Protein AF-A0A7C0V129-F1 (afdb_monomer_lite)

Radius of gyration: 17.19 Å; chains: 1; bounding box: 35×28×49 Å

Structure (mmCIF, N/CA/C/O backbone):
data_AF-A0A7C0V129-F1
#
_entry.id   AF-A0A7C0V129-F1
#
loop_
_atom_site.group_PDB
_atom_site.id
_atom_site.type_symbol
_atom_site.label_atom_id
_atom_site.label_alt_id
_atom_site.label_comp_id
_atom_site.label_asym_id
_atom_site.label_entity_id
_atom_site.label_seq_id
_atom_site.pdbx_PDB_ins_code
_atom_site.Cartn_x
_atom_site.Cartn_y
_atom_site.Cartn_z
_atom_site.occupancy
_atom_site.B_iso_or_equiv
_atom_site.auth_seq_id
_atom_site.auth_comp_id
_atom_site.auth_asym_id
_atom_site.auth_atom_id
_atom_site.pdbx_PDB_model_num
ATOM 1 N N . MET A 1 1 ? -10.445 12.079 22.237 1.00 58.19 1 MET A N 1
ATOM 2 C CA . MET A 1 1 ? -10.739 11.214 21.071 1.00 58.19 1 MET A CA 1
ATOM 3 C C . MET A 1 1 ? -9.612 11.439 20.079 1.00 58.19 1 MET A C 1
ATOM 5 O O . MET A 1 1 ? -9.418 12.587 19.719 1.00 58.19 1 MET A O 1
ATOM 9 N N . THR A 1 2 ? -8.807 10.429 19.738 1.00 84.38 2 THR A N 1
ATOM 10 C CA . THR A 1 2 ? -7.694 10.619 18.785 1.00 84.38 2 THR A CA 1
ATOM 11 C C . THR A 1 2 ? -8.241 10.858 17.375 1.00 84.38 2 THR A C 1
ATOM 13 O O . THR A 1 2 ? -9.319 10.361 17.036 1.00 84.38 2 THR A O 1
ATOM 16 N N . GLU A 1 3 ? -7.509 11.583 16.532 1.00 89.88 3 GLU A N 1
ATOM 17 C CA . GLU A 1 3 ? -7.869 11.867 15.136 1.00 89.88 3 GLU A CA 1
ATOM 18 C C . GLU A 1 3 ? -8.140 10.573 14.354 1.00 89.88 3 GLU A C 1
ATOM 20 O O . GLU A 1 3 ? -9.071 10.499 13.553 1.00 89.88 3 GLU A O 1
ATOM 25 N N . ALA A 1 4 ? -7.390 9.508 14.654 1.00 89.25 4 ALA A N 1
ATOM 26 C CA . ALA A 1 4 ? -7.607 8.183 14.082 1.00 89.25 4 ALA A CA 1
ATOM 27 C C . ALA A 1 4 ? -9.009 7.624 14.395 1.00 89.25 4 ALA A C 1
ATOM 29 O O . ALA A 1 4 ? -9.668 7.085 13.505 1.00 89.25 4 ALA A O 1
ATOM 30 N N . ASN A 1 5 ? -9.504 7.799 15.627 1.00 90.62 5 ASN A N 1
ATOM 31 C CA . ASN A 1 5 ? -10.840 7.341 16.023 1.00 90.62 5 ASN A CA 1
ATOM 32 C C . ASN A 1 5 ? -11.948 8.162 15.350 1.00 90.62 5 ASN A C 1
ATOM 34 O O . ASN A 1 5 ? -12.980 7.610 14.953 1.00 90.62 5 ASN A O 1
ATOM 38 N N . PHE A 1 6 ? -11.730 9.468 15.186 1.00 94.19 6 PHE A N 1
ATOM 39 C CA . PHE A 1 6 ? -12.646 10.336 14.451 1.00 94.19 6 PHE A CA 1
ATOM 40 C C . PHE A 1 6 ? -12.758 9.911 12.978 1.00 94.19 6 PHE A C 1
ATOM 42 O O . PHE A 1 6 ? -13.860 9.641 12.493 1.00 94.19 6 PHE A O 1
ATOM 49 N N . LEU A 1 7 ? -11.624 9.741 12.290 1.00 94.75 7 LEU A N 1
ATOM 50 C CA . LEU A 1 7 ? -11.592 9.303 10.890 1.00 94.75 7 LEU A CA 1
ATOM 51 C C . LEU A 1 7 ? -12.189 7.902 10.703 1.00 94.75 7 LEU A C 1
ATOM 53 O O . LEU A 1 7 ? -12.957 7.683 9.767 1.00 94.75 7 LEU A O 1
ATOM 57 N N . ALA A 1 8 ? -11.905 6.964 11.612 1.00 93.19 8 ALA A N 1
ATOM 58 C CA . ALA A 1 8 ? -12.487 5.622 11.574 1.00 93.19 8 ALA A CA 1
ATOM 59 C C . ALA A 1 8 ? -14.020 5.651 11.713 1.00 93.19 8 ALA A C 1
ATOM 61 O O . ALA A 1 8 ? -14.722 4.892 11.041 1.00 93.19 8 ALA A O 1
ATOM 62 N N . THR A 1 9 ? -14.550 6.561 12.536 1.00 95.69 9 THR A N 1
ATOM 63 C CA . THR A 1 9 ? -15.998 6.755 12.696 1.00 95.69 9 THR A CA 1
ATOM 64 C C . THR A 1 9 ? -16.640 7.259 11.405 1.00 95.69 9 THR A C 1
ATOM 66 O O . THR A 1 9 ? -17.675 6.732 10.989 1.00 95.69 9 THR A O 1
ATOM 69 N N . ILE A 1 10 ? -16.025 8.244 10.742 1.00 97.25 10 ILE A N 1
ATOM 70 C CA . ILE A 1 10 ? -16.506 8.762 9.452 1.00 97.25 10 ILE A CA 1
ATOM 71 C C . ILE A 1 10 ? -16.452 7.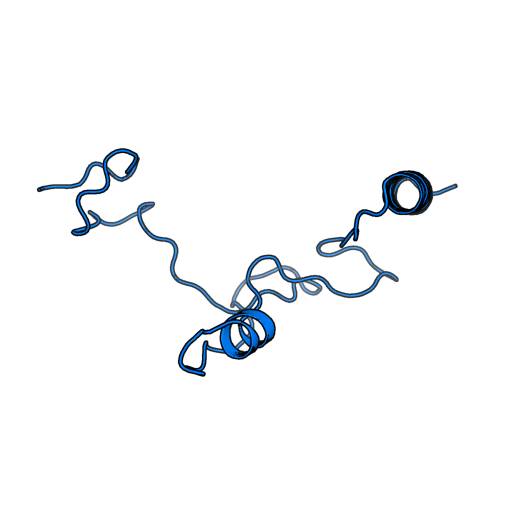671 8.381 1.00 97.25 10 ILE A C 1
ATOM 73 O O . ILE A 1 10 ? -17.454 7.422 7.713 1.00 97.25 10 ILE A O 1
ATOM 77 N N . ALA A 1 11 ? -15.322 6.970 8.260 1.00 97.06 11 ALA A N 1
ATOM 78 C CA . ALA A 1 11 ? -15.153 5.903 7.278 1.00 97.06 11 ALA A CA 1
ATOM 79 C C . ALA A 1 11 ? -16.220 4.809 7.442 1.00 97.06 11 ALA A C 1
ATOM 81 O O . ALA A 1 11 ? -16.832 4.394 6.459 1.00 97.06 11 ALA A O 1
ATOM 82 N N . LYS A 1 12 ? -16.527 4.413 8.687 1.00 96.81 12 LYS A N 1
ATOM 83 C CA . LYS A 1 12 ? -17.592 3.445 8.986 1.00 96.81 12 LYS A CA 1
ATOM 84 C C . LYS A 1 12 ? -18.965 3.934 8.518 1.00 96.81 12 LYS A C 1
ATOM 86 O O . LYS A 1 12 ? -19.694 3.162 7.899 1.00 96.81 12 LYS A O 1
ATOM 91 N N . LYS A 1 13 ? -19.314 5.202 8.776 1.00 98.19 13 LYS A N 1
ATOM 92 C CA . LYS A 1 13 ? -20.585 5.801 8.320 1.00 98.19 13 LYS A CA 1
ATOM 93 C C . LYS A 1 13 ? -20.703 5.799 6.794 1.00 98.19 13 LYS A C 1
ATOM 95 O O . LYS A 1 13 ? -21.774 5.516 6.270 1.00 98.19 13 LYS A O 1
ATOM 100 N N . LEU A 1 14 ? -19.597 6.053 6.096 1.00 98.25 14 LEU A N 1
ATOM 101 C CA . LEU A 1 14 ? -19.529 6.076 4.632 1.00 98.25 14 LEU A CA 1
ATOM 102 C C . LEU A 1 14 ? -19.298 4.695 3.995 1.00 98.25 14 LEU A C 1
ATOM 104 O O . LEU A 1 14 ? -19.136 4.608 2.783 1.00 98.25 14 LEU A O 1
ATOM 108 N N . LYS A 1 15 ? -19.280 3.610 4.785 1.00 97.81 15 LYS A N 1
ATOM 109 C CA . LYS A 1 15 ? -18.987 2.238 4.321 1.00 97.81 15 LYS A CA 1
ATOM 110 C C . LYS A 1 15 ? -17.631 2.113 3.609 1.00 97.81 15 LYS A C 1
ATOM 112 O O . LYS A 1 15 ? -17.451 1.273 2.732 1.00 97.81 15 LYS A O 1
ATOM 117 N N . MET A 1 16 ? -16.661 2.929 4.012 1.00 97.12 16 MET A N 1
ATOM 118 C CA . MET A 1 16 ? -15.294 2.890 3.507 1.00 97.12 16 MET A CA 1
ATOM 119 C C . MET A 1 16 ? -14.398 2.099 4.454 1.00 97.12 16 MET A C 1
ATOM 121 O O . MET A 1 16 ? -14.501 2.197 5.679 1.00 97.12 16 MET A O 1
ATOM 125 N N . LYS A 1 17 ? -13.463 1.341 3.881 1.00 93.06 17 LYS A N 1
ATOM 126 C CA . LYS A 1 17 ? -12.401 0.691 4.646 1.00 93.06 17 LYS A CA 1
ATOM 127 C C . LYS A 1 17 ? -11.229 1.656 4.792 1.00 93.06 17 LYS A C 1
ATOM 129 O O . LYS A 1 17 ? -10.610 2.028 3.800 1.00 93.06 17 LYS A O 1
ATOM 134 N N . LEU A 1 18 ? -10.924 2.047 6.026 1.00 93.62 18 LEU A N 1
ATOM 135 C CA . LEU A 1 18 ? -9.802 2.931 6.334 1.00 93.62 18 LEU A CA 1
ATOM 136 C C . LEU A 1 18 ? -8.586 2.125 6.799 1.00 93.62 18 LEU A C 1
ATOM 138 O O . LEU A 1 18 ? -8.704 1.202 7.605 1.00 93.62 18 LEU A O 1
ATOM 142 N N . HIS A 1 19 ? -7.414 2.506 6.303 1.00 93.44 19 HIS A N 1
ATOM 143 C CA . HIS A 1 19 ? -6.127 1.921 6.653 1.00 93.44 19 HIS A CA 1
ATOM 144 C C . HIS A 1 19 ? -5.154 3.026 7.068 1.00 93.44 19 HIS A C 1
ATOM 146 O O . HIS A 1 19 ? -5.112 4.080 6.440 1.00 93.44 19 HIS A O 1
ATOM 152 N N . PHE A 1 20 ? -4.341 2.771 8.094 1.00 92.50 20 PHE A N 1
ATOM 153 C CA . PHE A 1 20 ? -3.388 3.744 8.626 1.00 92.50 20 PHE A CA 1
ATOM 154 C C . PHE A 1 20 ? -1.955 3.307 8.332 1.00 92.50 20 PHE A C 1
ATOM 156 O O . PHE A 1 20 ? -1.551 2.198 8.682 1.00 92.50 20 PHE A O 1
ATOM 163 N N . CYS A 1 21 ? -1.176 4.178 7.689 1.00 94.00 21 CYS A N 1
ATOM 164 C CA . CYS A 1 21 ? 0.219 3.893 7.374 1.00 94.00 21 CYS A CA 1
ATOM 165 C C . CYS A 1 21 ? 1.125 4.305 8.536 1.00 94.00 21 CYS A C 1
ATOM 167 O O . CYS A 1 21 ? 1.213 5.479 8.880 1.00 94.00 21 CYS A O 1
ATOM 169 N N . CYS A 1 22 ? 1.833 3.328 9.105 1.00 94.62 22 CYS A N 1
ATOM 170 C CA . CYS A 1 22 ? 2.843 3.539 10.145 1.00 94.62 22 CYS A CA 1
ATOM 171 C C . CYS A 1 22 ? 2.339 4.205 11.442 1.00 94.62 22 CYS A C 1
ATOM 173 O O . CYS A 1 22 ? 3.098 4.931 12.079 1.00 94.62 22 CYS A O 1
ATOM 175 N N . VAL A 1 23 ? 1.096 3.938 11.855 1.00 91.88 23 VAL A N 1
ATOM 176 C CA . VAL A 1 23 ? 0.544 4.428 13.130 1.00 91.88 23 VAL A CA 1
ATOM 177 C C . VAL A 1 23 ? 0.650 3.337 14.196 1.00 91.88 23 VAL A C 1
ATOM 179 O O . VAL A 1 23 ? 0.164 2.224 13.998 1.00 91.88 23 VAL A O 1
ATOM 182 N N . ALA A 1 24 ? 1.304 3.640 15.320 1.00 91.12 24 ALA A N 1
ATOM 183 C CA . ALA A 1 24 ? 1.491 2.694 16.418 1.00 91.12 24 ALA A CA 1
ATOM 184 C C . ALA A 1 24 ? 0.151 2.296 17.063 1.00 91.12 24 ALA A C 1
ATOM 186 O O . ALA A 1 24 ? -0.760 3.113 17.180 1.00 91.12 24 ALA A O 1
ATOM 187 N N . GLY A 1 25 ? 0.031 1.031 17.471 1.00 90.31 25 GLY A N 1
ATOM 188 C CA . GLY A 1 25 ? -1.189 0.492 18.083 1.00 90.31 25 GLY A CA 1
ATOM 189 C C . GLY A 1 25 ? -2.337 0.204 17.106 1.00 90.31 25 GLY A C 1
ATOM 190 O O . GLY A 1 25 ? -3.343 -0.363 17.521 1.00 90.31 25 GLY A O 1
ATOM 191 N N . LEU A 1 26 ? -2.195 0.538 15.817 1.00 89.12 26 LEU A N 1
ATOM 192 C CA . LEU A 1 26 ? -3.177 0.222 14.777 1.00 89.12 26 LEU A CA 1
ATOM 193 C C . LEU A 1 26 ? -2.671 -0.876 13.827 1.00 89.12 26 LEU A C 1
ATOM 195 O O . LEU A 1 26 ? -1.458 -1.076 13.698 1.00 89.12 26 LEU A O 1
ATOM 199 N N . PRO A 1 27 ? -3.578 -1.593 13.133 1.00 90.62 27 PRO A N 1
ATOM 200 C CA . PRO A 1 27 ? -3.187 -2.606 12.164 1.00 90.62 27 PRO A CA 1
ATOM 201 C C . PRO A 1 27 ? -2.285 -2.042 11.067 1.00 90.62 27 PRO A C 1
ATOM 203 O O . PRO A 1 27 ? -2.560 -0.997 10.474 1.00 90.62 27 PRO A O 1
ATOM 206 N N . ARG A 1 28 ? -1.223 -2.786 10.760 1.00 92.38 28 ARG A N 1
ATOM 207 C CA . ARG A 1 28 ? -0.251 -2.428 9.728 1.00 92.38 28 ARG A CA 1
ATOM 208 C C . ARG A 1 28 ? -0.904 -2.409 8.346 1.00 92.38 28 ARG A C 1
ATOM 210 O O . ARG A 1 28 ? -1.433 -3.426 7.903 1.00 92.38 28 ARG A O 1
ATOM 217 N N . SER A 1 29 ? -0.821 -1.278 7.651 1.00 94.56 29 SER A N 1
ATOM 218 C CA . SER A 1 29 ? -1.234 -1.166 6.250 1.00 94.56 29 SER A CA 1
ATOM 219 C C . SER A 1 29 ? -0.070 -1.364 5.273 1.00 94.56 29 SER A C 1
ATOM 221 O O . SER A 1 29 ? 1.106 -1.435 5.657 1.00 94.56 29 SER A O 1
ATOM 223 N N . ARG A 1 30 ? -0.421 -1.467 3.989 1.00 96.19 30 ARG A N 1
ATOM 224 C CA . ARG A 1 30 ? 0.494 -1.593 2.856 1.00 96.19 30 ARG A CA 1
ATOM 225 C C . ARG A 1 30 ? -0.052 -0.736 1.711 1.00 96.19 30 ARG A C 1
ATOM 227 O O . ARG A 1 30 ? -1.206 -0.919 1.338 1.00 96.19 30 ARG A O 1
ATOM 234 N N . CYS A 1 31 ? 0.739 0.198 1.184 1.00 93.88 31 CYS A N 1
ATOM 235 C CA . CYS A 1 31 ? 0.370 0.950 -0.025 1.00 93.88 31 CYS A CA 1
ATOM 236 C C . CYS A 1 31 ? 0.559 0.087 -1.278 1.00 93.88 31 CYS A C 1
ATOM 238 O O . CYS A 1 31 ? -0.274 0.104 -2.174 1.00 93.88 31 CYS A O 1
ATOM 240 N N . VAL A 1 32 ? 1.635 -0.705 -1.295 1.00 95.06 32 VA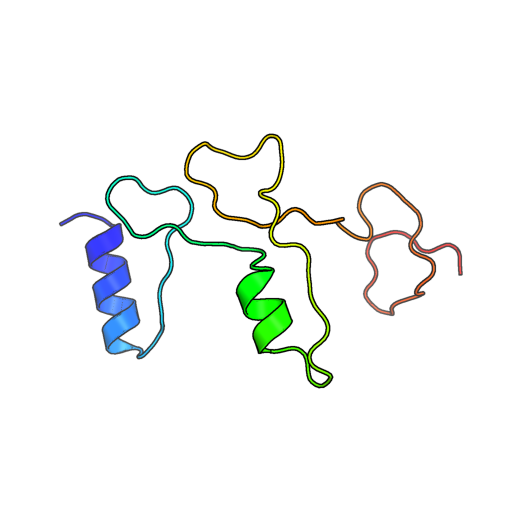L A N 1
ATOM 241 C CA . VAL A 1 32 ? 1.869 -1.773 -2.271 1.00 95.06 32 VAL A CA 1
ATOM 242 C C . VAL A 1 32 ? 1.803 -3.098 -1.519 1.00 95.06 32 VAL A C 1
ATOM 244 O O . VAL A 1 32 ? 2.621 -3.344 -0.631 1.00 95.06 32 VAL A O 1
ATOM 247 N N . ASP A 1 33 ? 0.804 -3.925 -1.828 1.00 96.75 33 ASP A N 1
ATOM 248 C CA . ASP A 1 33 ? 0.562 -5.206 -1.159 1.00 96.75 33 ASP A CA 1
ATOM 249 C C . ASP A 1 33 ? 0.680 -6.362 -2.148 1.00 96.75 33 ASP A C 1
ATOM 251 O O . ASP A 1 33 ? -0.281 -6.720 -2.826 1.00 96.75 33 ASP A O 1
ATOM 255 N N . GLY A 1 34 ? 1.859 -6.973 -2.207 1.00 97.56 34 GLY A N 1
ATOM 256 C CA . GLY A 1 34 ? 2.112 -8.106 -3.087 1.00 97.56 34 GLY A CA 1
ATOM 257 C C . GLY A 1 34 ? 1.200 -9.303 -2.826 1.00 97.56 34 GLY A C 1
ATOM 258 O O . GLY A 1 34 ? 0.789 -9.973 -3.765 1.00 97.56 34 GLY A O 1
ATOM 259 N N . SER A 1 35 ? 0.794 -9.541 -1.574 1.00 96.88 35 SER A N 1
ATOM 260 C CA . SER A 1 35 ? -0.150 -10.620 -1.261 1.00 96.88 35 SER A CA 1
ATOM 261 C C . SER A 1 35 ? -1.532 -10.347 -1.857 1.00 96.88 35 SER A C 1
ATOM 263 O O . SER A 1 35 ? -2.161 -11.253 -2.404 1.00 96.88 35 SER A O 1
ATOM 265 N N . LEU A 1 36 ? -2.001 -9.097 -1.769 1.00 97.06 36 LEU A N 1
ATOM 266 C CA . LEU A 1 36 ? -3.262 -8.688 -2.384 1.00 97.06 36 LEU A CA 1
ATOM 267 C C . LEU A 1 36 ? -3.167 -8.718 -3.912 1.00 97.06 36 LEU A C 1
ATOM 269 O O . LEU A 1 36 ? -4.090 -9.210 -4.552 1.00 97.06 36 LEU A O 1
ATOM 273 N N . LEU A 1 37 ? -2.056 -8.248 -4.486 1.00 97.31 37 LEU A N 1
ATOM 274 C CA . LEU A 1 37 ? -1.823 -8.276 -5.931 1.00 97.31 37 LEU A CA 1
ATOM 275 C C . LEU A 1 37 ? -1.871 -9.705 -6.479 1.00 97.31 37 LEU A C 1
ATOM 277 O O . LEU A 1 37 ? -2.623 -9.949 -7.416 1.00 97.31 37 LEU A O 1
ATOM 281 N N . SER A 1 38 ? -1.175 -10.659 -5.850 1.00 97.94 38 SER A N 1
ATOM 282 C CA . SER A 1 38 ? -1.231 -12.073 -6.250 1.00 97.94 38 SER A CA 1
ATOM 283 C C . SER A 1 38 ? -2.652 -12.636 -6.187 1.00 97.94 38 SER A C 1
ATOM 285 O O . SER A 1 38 ? -3.078 -13.359 -7.082 1.00 97.94 38 SER A O 1
ATOM 287 N N . LYS A 1 39 ? -3.418 -12.281 -5.144 1.00 98.00 39 LYS A N 1
ATOM 288 C CA . LYS A 1 39 ? -4.813 -12.723 -4.988 1.00 98.00 39 LYS A CA 1
ATOM 289 C C . LYS A 1 39 ? -5.739 -12.136 -6.057 1.00 98.00 39 LYS A C 1
ATOM 291 O O . LYS A 1 39 ? -6.690 -12.797 -6.462 1.00 98.00 39 LYS A O 1
ATOM 296 N N . LEU A 1 40 ? -5.510 -10.886 -6.451 1.00 97.69 40 LEU A N 1
ATOM 297 C CA . LEU A 1 40 ? -6.328 -10.180 -7.437 1.00 97.69 40 LEU A CA 1
ATOM 298 C C . LEU A 1 40 ? -5.901 -10.464 -8.881 1.00 97.69 40 LEU A C 1
ATOM 300 O O . LEU A 1 40 ? -6.627 -10.094 -9.802 1.00 97.69 40 LEU A O 1
ATOM 304 N N . HIS A 1 41 ? -4.740 -11.085 -9.097 1.00 97.69 41 HIS A N 1
ATOM 305 C CA . HIS A 1 41 ? -4.220 -11.299 -10.436 1.00 97.69 41 HIS A CA 1
ATOM 306 C C . HIS A 1 41 ? -5.148 -12.226 -11.242 1.00 97.69 41 HIS A C 1
ATOM 308 O O . HIS A 1 41 ? -5.381 -13.361 -10.822 1.00 97.69 41 HIS A O 1
ATOM 314 N N . PRO A 1 42 ? -5.628 -11.823 -12.435 1.00 96.94 42 PRO A N 1
ATOM 315 C CA . PRO A 1 42 ? -6.625 -12.588 -13.193 1.00 96.94 42 PRO A CA 1
ATOM 316 C C . PRO A 1 42 ? -6.125 -13.966 -13.647 1.00 96.94 42 PRO A C 1
ATOM 318 O O . PRO A 1 42 ? -6.917 -14.875 -13.867 1.00 96.94 42 PRO A O 1
ATOM 321 N N . LYS A 1 43 ? -4.803 -14.123 -13.774 1.00 97.94 43 LYS A N 1
ATOM 322 C CA . LYS A 1 43 ? -4.134 -15.388 -14.125 1.00 97.94 43 LYS A CA 1
ATOM 323 C C . LYS A 1 43 ? -3.481 -16.102 -12.932 1.00 97.94 43 LYS A C 1
ATOM 325 O O . LYS A 1 43 ? -2.799 -17.096 -13.132 1.00 97.94 43 LYS A O 1
ATOM 330 N N . GLY A 1 44 ? -3.629 -15.574 -11.712 1.00 96.88 44 GLY A N 1
ATOM 331 C CA . GLY A 1 44 ? -2.999 -16.141 -10.512 1.00 96.88 44 GLY A CA 1
ATOM 332 C C . GLY A 1 44 ? -1.470 -16.019 -10.457 1.00 96.88 44 GLY A C 1
ATOM 333 O O . GLY A 1 44 ? -0.818 -16.827 -9.801 1.00 96.88 44 GLY A O 1
ATOM 334 N N . GLU A 1 45 ? -0.884 -15.036 -11.146 1.00 97.50 45 GLU A N 1
ATOM 335 C CA . GLU A 1 45 ? 0.557 -14.784 -11.081 1.00 97.50 45 GLU A CA 1
ATOM 336 C C . GLU A 1 45 ? 0.931 -14.177 -9.728 1.00 97.50 45 GLU A C 1
ATOM 338 O O . GLU A 1 45 ? 0.146 -13.459 -9.101 1.00 97.50 45 GLU A O 1
ATOM 343 N N . LEU A 1 46 ? 2.146 -14.476 -9.271 1.00 97.69 46 LEU A N 1
ATOM 344 C CA . LEU A 1 46 ? 2.617 -14.063 -7.957 1.00 97.69 46 LEU A CA 1
ATOM 345 C C . LEU A 1 46 ? 3.429 -12.770 -8.048 1.00 97.69 46 LEU A C 1
ATOM 347 O O . LEU A 1 46 ? 4.444 -12.704 -8.737 1.00 97.69 46 LEU A O 1
ATOM 351 N N . ALA A 1 47 ?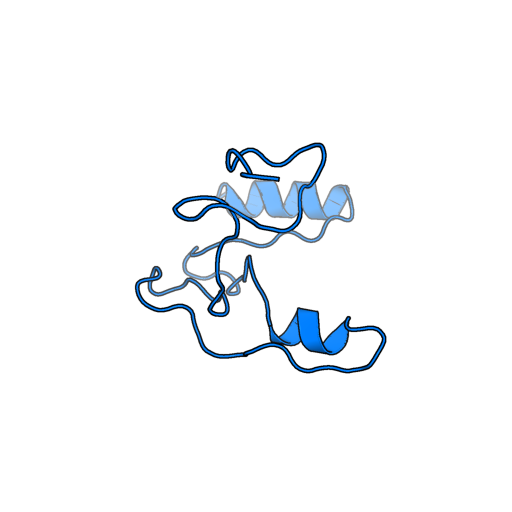 3.031 -11.766 -7.273 1.00 96.06 47 ALA A N 1
ATOM 352 C CA . ALA A 1 47 ? 3.879 -10.630 -6.951 1.00 96.06 47 ALA A CA 1
ATOM 353 C C . ALA A 1 47 ? 4.860 -10.986 -5.818 1.00 96.06 47 ALA A C 1
ATOM 355 O O . ALA A 1 47 ? 4.616 -11.888 -5.008 1.00 96.06 47 ALA A O 1
ATOM 356 N N . SER A 1 48 ? 5.968 -10.240 -5.728 1.00 96.31 48 SER A N 1
ATOM 357 C CA . SER A 1 48 ? 6.887 -10.332 -4.584 1.00 96.31 48 SER A CA 1
ATOM 358 C C . SER A 1 48 ? 6.124 -10.119 -3.275 1.00 96.31 48 SER A C 1
ATOM 360 O O . SER A 1 48 ? 5.158 -9.371 -3.223 1.00 96.31 48 SER A O 1
ATOM 362 N N . THR A 1 49 ? 6.558 -10.742 -2.185 1.00 96.25 49 THR A N 1
ATOM 363 C CA . THR A 1 49 ? 6.047 -10.467 -0.828 1.00 96.25 49 THR A CA 1
ATOM 364 C C . THR A 1 49 ? 7.140 -9.930 0.091 1.00 96.25 49 THR A C 1
ATOM 366 O O . THR A 1 49 ? 6.908 -9.706 1.281 1.00 96.25 49 THR A O 1
ATOM 369 N N . ARG A 1 50 ? 8.337 -9.675 -0.457 1.00 97.25 50 ARG A N 1
ATOM 370 C CA . ARG A 1 50 ? 9.460 -9.116 0.294 1.00 97.25 50 ARG A CA 1
ATOM 371 C C . ARG A 1 50 ? 9.136 -7.695 0.731 1.00 97.25 50 ARG A C 1
ATOM 373 O O . ARG A 1 50 ? 8.631 -6.895 -0.053 1.00 97.25 50 ARG A O 1
ATOM 380 N N . ARG A 1 51 ? 9.453 -7.370 1.985 1.00 95.44 51 ARG A N 1
ATOM 381 C CA . ARG A 1 51 ? 9.293 -6.013 2.518 1.00 95.44 51 ARG A CA 1
ATOM 382 C C . ARG A 1 51 ? 10.237 -5.051 1.794 1.00 95.44 51 ARG A C 1
ATOM 384 O O . ARG A 1 51 ? 11.426 -5.336 1.665 1.00 95.44 51 ARG A O 1
ATOM 391 N N . ALA A 1 52 ? 9.725 -3.882 1.422 1.00 95.81 52 ALA A N 1
ATOM 392 C CA . ALA A 1 52 ? 10.531 -2.800 0.870 1.00 95.81 52 ALA A CA 1
ATOM 393 C C . ALA A 1 52 ? 11.655 -2.377 1.840 1.00 95.81 52 ALA A C 1
ATOM 395 O O . ALA A 1 52 ? 11.425 -2.104 3.026 1.00 95.81 52 ALA A O 1
ATOM 396 N N . LYS A 1 53 ? 12.889 -2.319 1.328 1.00 94.50 53 LYS A N 1
ATOM 397 C CA . LYS A 1 53 ? 14.073 -1.888 2.089 1.00 94.50 53 LYS A CA 1
ATOM 398 C C . LYS A 1 53 ? 14.014 -0.381 2.373 1.00 94.50 53 LYS A C 1
ATOM 400 O O . LYS A 1 53 ? 13.369 0.366 1.645 1.00 94.50 53 LYS A O 1
ATOM 405 N N . GLY A 1 54 ? 14.652 0.061 3.459 1.00 93.88 54 GLY A N 1
ATOM 406 C CA . GLY A 1 54 ? 14.732 1.485 3.833 1.00 93.88 54 GLY A CA 1
ATOM 407 C C . GLY A 1 54 ? 13.429 2.119 4.341 1.00 93.88 54 GLY A C 1
ATOM 408 O O . GLY A 1 54 ? 13.418 3.292 4.697 1.00 93.88 54 GLY A O 1
ATOM 409 N N . GLN A 1 55 ? 12.328 1.365 4.409 1.00 94.12 55 GLN A N 1
ATOM 410 C CA . GLN A 1 55 ? 11.043 1.898 4.856 1.00 94.12 55 GLN A CA 1
ATOM 411 C C . GLN A 1 55 ? 10.947 2.041 6.378 1.00 94.12 55 GLN A C 1
ATOM 413 O O . GLN A 1 55 ? 11.602 1.309 7.129 1.00 94.12 55 GLN A O 1
ATOM 418 N N . ARG A 1 56 ? 10.036 2.920 6.826 1.00 95.44 56 ARG A N 1
ATOM 419 C CA . ARG A 1 56 ? 9.693 3.130 8.247 1.00 95.44 56 ARG A CA 1
ATOM 420 C C . ARG A 1 56 ? 9.447 1.790 8.969 1.00 95.44 56 ARG A C 1
ATOM 422 O O . ARG A 1 56 ? 8.922 0.863 8.337 1.00 95.44 56 ARG A O 1
ATOM 429 N N . PRO A 1 57 ? 9.740 1.662 10.278 1.00 94.69 57 PRO A N 1
ATOM 430 C CA . PRO A 1 57 ? 9.649 0.382 10.995 1.00 94.69 57 PRO A CA 1
ATOM 431 C C . PRO A 1 57 ? 8.294 -0.325 10.840 1.00 94.69 57 PRO A C 1
ATOM 433 O O . PRO A 1 57 ? 8.229 -1.521 10.551 1.00 94.69 57 PRO A O 1
ATOM 436 N N . LEU A 1 58 ? 7.205 0.445 10.919 1.00 95.88 58 LEU A N 1
ATOM 437 C CA . LEU A 1 58 ? 5.836 -0.053 10.782 1.00 95.88 58 LEU A CA 1
ATOM 438 C C . LEU A 1 58 ? 5.329 -0.108 9.327 1.00 95.88 58 LEU A C 1
ATOM 440 O O . LEU A 1 58 ? 4.217 -0.564 9.095 1.00 95.88 58 LEU A O 1
ATOM 444 N N . CYS A 1 59 ? 6.106 0.301 8.321 1.00 96.38 59 CYS A N 1
ATOM 445 C CA . CYS A 1 59 ? 5.668 0.275 6.919 1.00 96.38 59 CYS A CA 1
ATOM 446 C C . CYS A 1 59 ? 5.592 -1.161 6.402 1.00 96.38 59 CYS A C 1
ATOM 448 O O . CYS A 1 59 ? 6.609 -1.858 6.387 1.00 96.38 59 CYS A O 1
ATOM 450 N N . GLY A 1 60 ? 4.401 -1.623 6.017 1.00 95.50 60 GLY A N 1
ATOM 451 C CA . GLY A 1 60 ? 4.167 -2.989 5.543 1.00 95.50 60 GLY A CA 1
ATOM 452 C C . GLY A 1 60 ? 4.312 -3.202 4.041 1.00 95.50 60 GLY A C 1
ATOM 453 O O . GLY A 1 60 ? 4.041 -4.312 3.597 1.00 95.50 60 GLY A O 1
ATOM 454 N N . CYS A 1 61 ? 4.692 -2.179 3.272 1.00 97.31 61 CYS A N 1
ATOM 455 C CA . CYS A 1 61 ? 4.750 -2.277 1.817 1.00 97.31 61 CYS A CA 1
ATOM 456 C C . CYS A 1 61 ? 5.699 -3.382 1.343 1.00 97.31 61 CYS A C 1
ATOM 458 O O . CYS A 1 61 ? 6.809 -3.555 1.862 1.00 97.31 61 CYS A O 1
ATOM 460 N N . THR A 1 62 ? 5.252 -4.082 0.310 1.00 97.69 62 THR A N 1
ATOM 461 C CA . THR A 1 62 ? 6.099 -4.908 -0.541 1.00 97.69 62 THR A CA 1
ATOM 462 C C . THR A 1 62 ? 7.074 -4.014 -1.307 1.00 97.69 62 THR A C 1
ATOM 464 O O . THR A 1 62 ? 6.761 -2.863 -1.606 1.00 97.69 62 THR A O 1
ATOM 467 N N . GLU A 1 63 ? 8.273 -4.519 -1.588 1.00 95.50 63 GLU A N 1
ATOM 468 C CA . GLU A 1 63 ? 9.201 -3.874 -2.518 1.00 95.50 63 GLU A CA 1
ATOM 469 C C . GLU A 1 63 ? 8.548 -3.646 -3.891 1.00 95.50 63 GLU A C 1
ATOM 471 O O . GLU A 1 63 ? 7.747 -4.451 -4.369 1.00 95.50 63 GLU A O 1
ATOM 476 N N . SER A 1 64 ? 8.906 -2.545 -4.534 1.00 91.44 64 SER A N 1
ATOM 477 C CA . SER A 1 64 ? 8.402 -2.181 -5.850 1.00 91.44 64 SER A CA 1
ATOM 478 C C . SER A 1 64 ? 9.463 -1.402 -6.610 1.00 91.44 64 SER A C 1
ATOM 480 O O . SER A 1 64 ? 10.422 -0.898 -6.021 1.00 91.44 64 SER A O 1
ATOM 482 N N . TRP A 1 65 ? 9.274 -1.316 -7.922 1.00 83.19 65 TRP A N 1
ATOM 483 C CA . TRP A 1 65 ? 10.012 -0.407 -8.783 1.00 83.19 65 TRP A CA 1
ATOM 484 C C . TRP A 1 65 ? 9.053 0.668 -9.262 1.00 83.19 65 TRP A C 1
ATOM 486 O O . TRP A 1 65 ? 8.052 0.359 -9.910 1.00 83.19 65 TRP A O 1
ATOM 496 N N . ASP A 1 66 ? 9.355 1.917 -8.928 1.00 77.19 66 ASP A N 1
ATOM 497 C CA . ASP A 1 66 ? 8.600 3.046 -9.447 1.00 77.19 66 ASP A CA 1
ATOM 498 C C . ASP A 1 66 ? 8.969 3.259 -10.913 1.00 77.19 66 ASP A C 1
ATOM 500 O O . ASP A 1 66 ? 10.144 3.360 -11.278 1.00 77.19 66 ASP A O 1
ATOM 504 N N . ILE A 1 67 ? 7.952 3.341 -11.765 1.00 70.25 67 ILE A N 1
ATOM 505 C CA . ILE A 1 67 ? 8.143 3.712 -13.161 1.00 70.25 67 ILE A CA 1
ATOM 506 C C . ILE A 1 67 ? 8.155 5.237 -13.269 1.00 70.25 67 ILE A C 1
ATOM 508 O O . ILE A 1 67 ? 7.286 5.924 -12.740 1.00 70.25 67 ILE A O 1
ATOM 512 N N . GLY A 1 68 ? 9.147 5.775 -13.973 1.00 64.50 68 GLY A N 1
ATOM 513 C CA . GLY A 1 68 ? 9.098 7.155 -14.443 1.00 64.50 68 GLY A CA 1
ATOM 514 C C . GLY A 1 68 ? 9.682 8.251 -13.547 1.00 64.50 68 GLY A C 1
ATOM 515 O O . GLY A 1 68 ? 9.446 9.420 -13.831 1.00 64.50 68 GLY A O 1
ATOM 516 N N . TRP A 1 69 ? 10.454 7.923 -12.506 1.00 58.28 69 TRP A N 1
ATOM 517 C CA . TRP A 1 69 ? 11.132 8.945 -11.688 1.00 58.28 69 TRP A CA 1
ATOM 518 C C . TRP A 1 69 ? 12.585 9.225 -12.124 1.00 58.28 69 TRP A C 1
ATOM 520 O O . TRP A 1 69 ? 13.010 10.375 -12.136 1.00 58.28 69 TRP A O 1
ATOM 530 N N . TYR A 1 70 ? 13.352 8.197 -12.510 1.00 56.72 70 TYR A N 1
ATOM 531 C CA . TYR A 1 70 ? 14.794 8.335 -12.800 1.00 56.72 70 TYR A CA 1
ATOM 532 C C . TYR A 1 70 ? 15.243 7.730 -14.140 1.00 56.72 70 TYR A C 1
ATOM 534 O O . TYR A 1 70 ? 16.408 7.861 -14.507 1.00 56.72 70 TYR A O 1
ATOM 542 N N . TYR A 1 71 ? 14.338 7.084 -14.884 1.00 58.19 71 TYR A N 1
ATOM 543 C CA . TYR A 1 71 ? 14.646 6.411 -16.148 1.00 58.19 71 TYR A CA 1
ATOM 544 C C . TYR A 1 71 ? 13.590 6.733 -17.211 1.00 58.19 71 TYR A C 1
ATOM 546 O O . TYR A 1 71 ? 12.401 6.779 -16.873 1.00 58.19 71 TYR A O 1
ATOM 554 N N . PRO A 1 72 ? 13.987 6.900 -18.489 1.00 63.72 72 PRO A N 1
ATOM 555 C CA . PRO A 1 72 ? 13.043 6.949 -19.598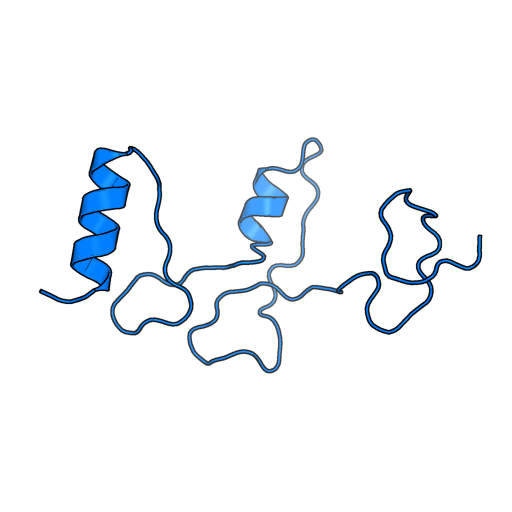 1.00 63.72 72 PRO A CA 1
ATOM 556 C C . PRO A 1 72 ? 12.187 5.679 -19.602 1.00 63.72 72 PRO A C 1
ATOM 558 O O . PRO A 1 72 ? 12.708 4.564 -19.628 1.00 63.72 72 PRO A O 1
ATOM 561 N N . CYS A 1 73 ? 10.868 5.843 -19.544 1.00 70.31 73 CYS A N 1
ATOM 562 C CA . CYS A 1 73 ? 9.928 4.728 -19.602 1.00 70.31 73 CYS A CA 1
ATOM 563 C C . CYS A 1 73 ? 9.615 4.394 -21.074 1.00 70.31 73 CYS A C 1
ATOM 565 O O . CYS A 1 73 ? 9.137 5.283 -21.781 1.00 70.31 73 CYS A O 1
ATOM 567 N N . PRO A 1 74 ? 9.820 3.148 -21.548 1.00 69.25 74 PRO A N 1
ATOM 568 C CA . PRO A 1 74 ? 9.602 2.783 -22.953 1.00 69.25 74 PRO A CA 1
ATOM 569 C C . PRO A 1 74 ? 8.121 2.613 -23.323 1.00 69.25 74 PRO A C 1
ATOM 571 O O . PRO A 1 74 ? 7.796 2.415 -24.486 1.00 69.25 74 PRO A O 1
ATOM 574 N N . ASN A 1 75 ? 7.208 2.678 -22.349 1.00 74.38 75 ASN A N 1
ATOM 575 C CA . ASN A 1 75 ? 5.795 2.361 -22.570 1.00 74.38 75 ASN A CA 1
ATOM 576 C C . ASN A 1 75 ? 5.012 3.453 -23.320 1.00 74.38 75 ASN A C 1
ATOM 578 O O . ASN A 1 75 ? 3.871 3.208 -23.695 1.00 74.38 75 ASN A O 1
ATOM 582 N N . GLY A 1 76 ? 5.571 4.657 -23.505 1.00 71.44 76 GLY A N 1
ATOM 583 C CA . GLY A 1 76 ? 4.948 5.696 -24.340 1.00 71.44 76 GLY A CA 1
ATOM 584 C C . GLY A 1 76 ? 3.560 6.167 -23.891 1.00 71.44 76 GLY A C 1
ATOM 585 O O . GLY A 1 76 ? 2.763 6.597 -24.719 1.00 71.44 76 GLY A O 1
ATOM 586 N N . CYS A 1 77 ? 3.225 6.051 -22.602 1.00 78.75 77 CYS A N 1
ATOM 587 C CA . CYS A 1 77 ? 1.867 6.334 -22.138 1.00 78.75 77 CYS A CA 1
ATOM 588 C C . CYS A 1 77 ? 1.485 7.812 -22.347 1.00 78.75 77 CYS A C 1
ATOM 590 O O . CYS A 1 77 ? 2.264 8.703 -22.010 1.00 78.75 77 CYS A O 1
ATOM 592 N N . LEU A 1 78 ? 0.240 8.063 -22.774 1.00 70.88 78 LEU A N 1
ATOM 593 C CA . LEU A 1 78 ? -0.320 9.406 -23.014 1.00 70.88 78 LEU A CA 1
ATOM 594 C C . LEU A 1 78 ? -0.182 10.364 -21.815 1.00 70.88 78 LEU A C 1
ATOM 596 O O . LEU A 1 78 ? -0.059 11.570 -21.990 1.00 70.88 78 LEU A O 1
ATOM 600 N N . TYR A 1 79 ? -0.182 9.817 -20.599 1.00 69.56 79 TYR A N 1
ATOM 601 C CA . TYR A 1 79 ? -0.089 10.570 -19.344 1.00 69.56 79 TYR A CA 1
ATOM 602 C C . TYR A 1 79 ? 1.242 10.344 -18.611 1.00 69.56 79 TYR A C 1
ATOM 604 O O . TYR A 1 79 ? 1.327 10.498 -17.393 1.00 69.56 79 TYR A O 1
ATOM 612 N N . CYS A 1 80 ? 2.286 9.919 -19.327 1.00 72.25 80 CYS A N 1
ATOM 613 C CA . CYS A 1 80 ? 3.592 9.663 -18.734 1.00 72.25 80 CYS A CA 1
ATOM 614 C C . CYS A 1 80 ? 4.305 10.981 -18.399 1.00 72.25 80 CYS A C 1
ATOM 616 O O . CYS A 1 80 ? 4.688 11.729 -19.294 1.00 72.25 80 CYS A O 1
ATOM 618 N N . TYR A 1 81 ? 4.562 11.234 -17.114 1.00 71.12 81 TYR A N 1
ATOM 619 C CA . TYR A 1 81 ? 5.358 12.388 -16.673 1.00 71.12 81 TYR A CA 1
ATOM 620 C C . TYR A 1 81 ? 6.878 12.167 -16.809 1.00 71.12 81 TYR A C 1
ATOM 622 O O . TYR A 1 81 ? 7.662 13.073 -16.545 1.00 71.12 81 TYR A O 1
ATOM 630 N N . ALA A 1 82 ? 7.310 10.975 -17.232 1.00 69.12 82 ALA A N 1
ATOM 631 C CA . ALA A 1 82 ? 8.712 10.555 -17.243 1.00 69.12 82 ALA A CA 1
ATOM 632 C C . ALA A 1 82 ? 9.513 10.970 -18.490 1.00 69.12 82 ALA A C 1
ATOM 634 O O . ALA A 1 82 ? 10.558 10.378 -18.753 1.00 69.12 82 ALA A O 1
ATOM 635 N N . ASN A 1 83 ? 9.005 11.919 -19.283 1.00 65.06 83 ASN A N 1
ATOM 636 C CA . ASN A 1 83 ? 9.587 12.345 -20.562 1.00 65.06 83 ASN A CA 1
ATOM 637 C C . ASN A 1 83 ? 10.059 11.157 -21.440 1.00 65.06 83 ASN A C 1
ATOM 639 O O . ASN A 1 83 ? 11.264 10.979 -21.660 1.00 65.06 83 ASN A O 1
ATOM 643 N N . PRO A 1 84 ? 9.134 10.277 -21.869 1.00 68.19 84 PRO A N 1
ATOM 644 C CA . PRO A 1 84 ? 9.492 9.091 -22.637 1.00 68.19 84 PRO A CA 1
ATOM 645 C C . PRO A 1 84 ? 10.157 9.482 -23.967 1.00 68.19 84 PRO A C 1
ATOM 647 O O . PRO A 1 84 ? 9.642 10.322 -24.699 1.00 68.19 84 PRO A O 1
ATOM 650 N N . LY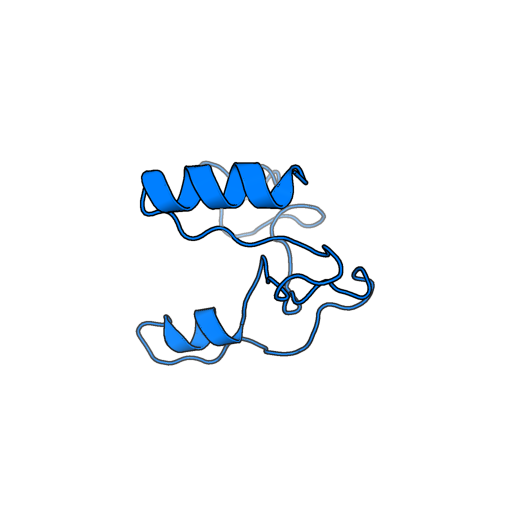S A 1 85 ? 11.291 8.848 -24.290 1.00 64.88 85 LYS A N 1
ATOM 651 C CA . LYS A 1 85 ? 11.902 8.902 -25.627 1.00 64.88 85 LYS A CA 1
ATOM 652 C C . LYS A 1 85 ? 11.248 7.826 -26.491 1.00 64.88 85 LYS A C 1
ATOM 654 O O . LYS A 1 85 ? 11.805 6.739 -26.629 1.00 64.88 85 LYS A O 1
ATOM 659 N N . VAL A 1 86 ? 10.028 8.093 -26.937 1.00 66.94 86 VAL A N 1
ATOM 660 C CA . VAL A 1 86 ? 9.338 7.288 -27.955 1.00 66.94 86 VAL A CA 1
ATOM 661 C C . VAL A 1 86 ? 9.659 7.797 -29.346 1.00 66.94 86 VAL A C 1
ATOM 663 O O . VAL A 1 86 ? 9.804 9.031 -29.490 1.00 66.94 86 VAL A O 1
#

Sequence (86 aa):
MTEANFLATIAKKLKMKLHFCCVAGLPRSRCVDGSLLSKLHPKGELASTRRAKGQRPLCGCTESWDIGWYYPCPNGCLYCYANPKV

Foldseek 3Di:
DDPVVVVVVVCVVVVHDDDDDPDPPDDQDEPAAQVVCLVPPPVSDGDALDADPPDDPSHRYDHDDDPQDPDADCPPDPPRPNPHPD

pLDDT: mean 87.87, std 12.5, range [56.72, 98.25]

Secondary structure (DSSP, 8-state):
--HHHHHHHHHHHTTPPP-BSS-TTSP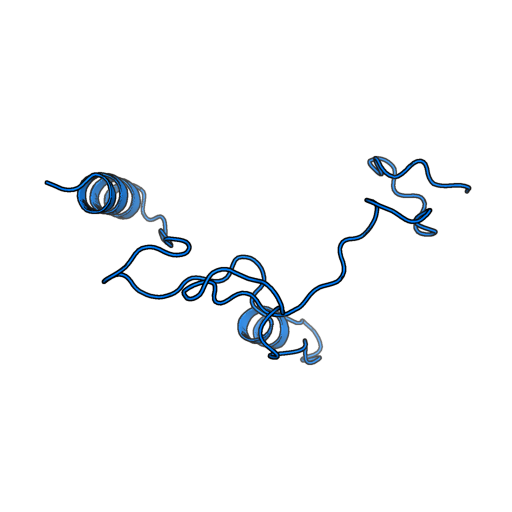BP-SS-HHHHHHH-TT-PPPP-PBPTT--TT--PBP---SSSSS--TT--TT--S----